Protein AF-A0A5E6NJH2-F1 (afdb_monomer)

Secondary structure (DSSP, 8-state):
--HHHHHHHHHHHHHHHHHHHHHHHHHHHHHHHHHHHHHHHHHHHHHHHHHHHTS----PPP-----

Solvent-accessible surface area (backbone atoms only — not comparable to full-atom values): 4040 Å² total; per-residue (Å²): 133,65,70,70,58,56,56,50,54,53,52,54,52,52,52,51,51,51,52,51,52,50,52,52,51,49,52,52,51,51,52,51,47,64,66,47,47,61,65,69,46,43,62,64,49,28,53,53,50,17,67,76,62,81,41,95,48,77,83,72,77,82,79,78,83,84,123

Radius of gyration: 24.02 Å; Cα contacts (8 Å, |Δi|>4): 9; chains: 1; bounding box: 55×16×59 Å

Sequence (67 aa):
MSKKLLSHSVKILKLGTWIGGILAALVVLVVAVVMIFPVLIQGPLEAQLSELSDLDVKISKPILILR

Foldseek 3Di:
DDPVVVVVVVVVVVVVVVVVVVVVVVVVVVVVCVVCVCVVCQVVVQVVCCVVPVHRDHDDDPPPPPD

pLDDT: mean 83.27, std 13.05, range [44.88, 97.56]

Structure (mmCIF, N/CA/C/O backbone):
data_AF-A0A5E6NJH2-F1
#
_entry.id   AF-A0A5E6NJH2-F1
#
loop_
_atom_site.group_PDB
_atom_site.id
_atom_site.type_symbol
_atom_site.label_atom_id
_atom_site.label_alt_id
_atom_s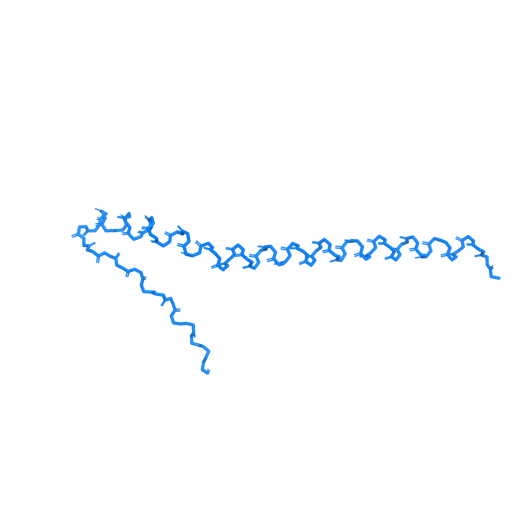ite.label_comp_id
_atom_site.label_asym_id
_atom_site.label_entity_id
_atom_site.label_seq_id
_atom_site.pdbx_PDB_ins_code
_atom_site.Cartn_x
_atom_site.Cartn_y
_atom_site.Cartn_z
_atom_site.occupancy
_atom_site.B_iso_or_equiv
_atom_site.auth_seq_id
_atom_site.auth_comp_id
_atom_site.auth_asym_id
_atom_site.auth_atom_id
_atom_site.pdbx_PDB_model_num
ATOM 1 N N . MET A 1 1 ? 31.161 -2.726 -34.478 1.00 57.84 1 MET A N 1
ATOM 2 C CA . MET A 1 1 ? 30.272 -2.357 -33.351 1.00 57.84 1 MET A CA 1
ATOM 3 C C . MET A 1 1 ? 31.111 -2.253 -32.081 1.00 57.84 1 MET A C 1
ATOM 5 O O . MET A 1 1 ? 31.739 -3.236 -31.702 1.00 57.84 1 MET A O 1
ATOM 9 N N . SER A 1 2 ? 31.232 -1.072 -31.472 1.00 71.44 2 SER A N 1
ATOM 10 C CA . SER A 1 2 ? 32.180 -0.872 -30.365 1.00 71.44 2 SER A CA 1
ATOM 11 C C . SER A 1 2 ? 31.638 -1.473 -29.061 1.00 71.44 2 SER A C 1
ATOM 13 O O . SER A 1 2 ? 30.587 -1.057 -28.574 1.00 71.44 2 SER A O 1
ATOM 15 N N . LYS A 1 3 ? 32.354 -2.444 -28.473 1.00 70.69 3 LYS A N 1
ATOM 16 C CA . LYS A 1 3 ? 31.969 -3.163 -27.234 1.00 70.69 3 LYS A CA 1
ATOM 17 C C . LYS A 1 3 ? 31.698 -2.224 -26.043 1.00 70.69 3 LYS A C 1
ATOM 19 O O . LYS A 1 3 ? 30.956 -2.570 -25.128 1.00 70.69 3 LYS A O 1
ATOM 24 N N . LYS A 1 4 ? 32.276 -1.019 -26.077 1.00 70.00 4 LYS A N 1
ATOM 25 C CA . LYS A 1 4 ? 32.127 0.039 -25.068 1.00 70.00 4 LYS A CA 1
ATOM 26 C C . LYS A 1 4 ? 30.749 0.714 -25.095 1.00 70.00 4 LYS A C 1
ATOM 28 O O . LYS A 1 4 ? 30.271 1.145 -24.054 1.00 70.00 4 LYS A O 1
ATOM 33 N N . LEU A 1 5 ? 30.104 0.777 -26.262 1.00 73.38 5 LEU A N 1
ATOM 34 C CA . LEU A 1 5 ? 28.769 1.362 -26.410 1.00 73.38 5 LEU A CA 1
ATOM 35 C C . LEU A 1 5 ? 27.700 0.410 -25.847 1.00 73.38 5 LEU A C 1
ATOM 37 O O . LEU A 1 5 ? 26.862 0.817 -25.051 1.00 73.38 5 LEU A O 1
ATOM 41 N N . LEU A 1 6 ? 27.812 -0.884 -26.173 1.00 76.19 6 LEU A N 1
ATOM 42 C CA . LEU A 1 6 ? 26.905 -1.934 -25.691 1.00 76.19 6 LEU A CA 1
ATOM 43 C C . LEU A 1 6 ? 26.935 -2.089 -24.166 1.00 76.19 6 LEU A C 1
ATOM 45 O O . LEU A 1 6 ? 25.888 -2.191 -23.532 1.00 76.19 6 LEU A O 1
ATOM 49 N N . SER A 1 7 ? 28.123 -2.076 -23.558 1.00 75.94 7 SER A N 1
ATOM 50 C CA . SER A 1 7 ? 28.243 -2.221 -22.103 1.00 75.94 7 SER A CA 1
ATOM 51 C C . SER A 1 7 ? 27.675 -1.023 -21.340 1.00 75.94 7 SER A C 1
ATOM 53 O O . SER A 1 7 ? 27.168 -1.190 -20.232 1.00 75.94 7 SER A O 1
ATOM 55 N N . HIS A 1 8 ? 27.713 0.174 -21.929 1.00 75.94 8 HIS A N 1
ATOM 56 C CA . HIS A 1 8 ? 27.128 1.368 -21.333 1.00 75.94 8 HIS A CA 1
ATOM 57 C C . HIS A 1 8 ? 25.596 1.337 -21.411 1.00 75.94 8 HIS A C 1
ATOM 59 O O . HIS A 1 8 ? 24.931 1.546 -20.398 1.00 75.94 8 HIS A O 1
ATOM 65 N N . SER A 1 9 ? 25.032 0.959 -22.563 1.00 75.06 9 SER A N 1
ATOM 66 C CA . SER A 1 9 ? 23.583 0.798 -22.740 1.00 75.06 9 SER A CA 1
ATOM 67 C C . SER A 1 9 ? 22.981 -0.241 -21.789 1.00 75.06 9 SER A C 1
ATOM 69 O O . SER A 1 9 ? 21.951 0.017 -21.171 1.00 75.06 9 SER A O 1
ATOM 71 N N . VAL A 1 10 ? 23.646 -1.387 -21.596 1.00 81.00 10 VAL A N 1
ATOM 72 C CA . VAL A 1 10 ? 23.179 -2.431 -20.664 1.00 81.00 10 VAL A CA 1
ATOM 73 C C . VAL A 1 10 ? 23.217 -1.950 -19.209 1.00 81.00 10 VAL A C 1
ATOM 75 O O . VAL A 1 10 ? 22.310 -2.256 -18.438 1.00 81.00 10 VAL A O 1
ATOM 78 N N . LYS A 1 11 ? 24.228 -1.161 -18.819 1.00 81.81 11 LYS A N 1
ATOM 79 C CA . LYS A 1 11 ? 24.302 -0.573 -17.470 1.00 81.81 11 LYS A CA 1
ATOM 80 C C . LYS A 1 11 ? 23.160 0.412 -17.213 1.00 81.81 11 LYS A C 1
ATOM 82 O O . LYS A 1 11 ? 22.533 0.339 -16.161 1.00 81.81 11 LYS A O 1
ATOM 87 N N . ILE A 1 12 ? 22.863 1.281 -18.179 1.00 83.44 12 ILE A N 1
ATOM 88 C CA . ILE A 1 12 ? 21.774 2.265 -18.082 1.00 83.44 12 ILE A CA 1
ATOM 89 C C . ILE A 1 12 ? 20.416 1.555 -17.995 1.00 83.44 12 ILE A C 1
ATOM 91 O O . ILE A 1 12 ? 19.602 1.881 -17.133 1.00 83.44 12 ILE A O 1
ATOM 95 N N . LEU A 1 13 ? 20.202 0.521 -18.815 1.00 84.44 13 LEU A N 1
ATOM 96 C CA . LEU A 1 13 ? 18.983 -0.292 -18.783 1.00 84.44 13 LEU A CA 1
ATOM 97 C C . LEU A 1 13 ? 18.804 -1.015 -17.437 1.00 84.44 13 LEU A C 1
ATOM 99 O O . LEU A 1 13 ? 17.699 -1.070 -16.892 1.00 84.44 13 LEU A O 1
ATOM 103 N N . LYS A 1 14 ? 19.897 -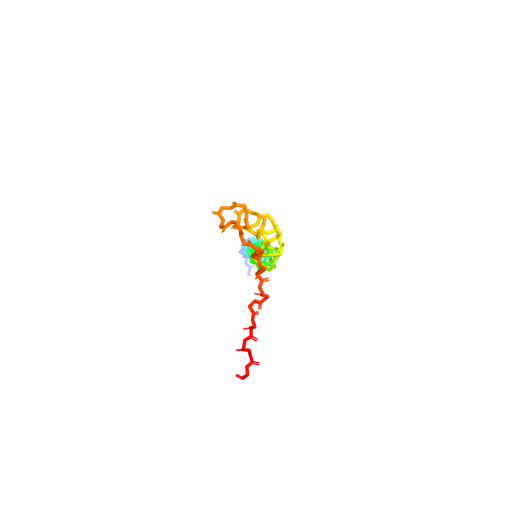1.532 -16.864 1.00 85.19 14 LYS A N 1
ATOM 104 C CA . LYS A 1 14 ? 19.880 -2.197 -15.557 1.00 85.19 14 LYS A CA 1
ATOM 105 C C . LYS A 1 14 ? 19.530 -1.230 -14.422 1.00 85.19 14 LYS A C 1
ATOM 107 O O . LYS A 1 14 ? 18.737 -1.599 -13.559 1.00 85.19 14 LYS A O 1
ATOM 112 N N . LEU A 1 15 ? 20.057 -0.000 -14.441 1.00 86.56 15 LEU A N 1
ATOM 113 C CA . LEU A 1 15 ? 19.663 1.042 -13.482 1.00 86.56 15 LEU A CA 1
ATOM 114 C C . LEU A 1 15 ? 18.185 1.422 -13.627 1.00 86.56 15 LEU A C 1
ATOM 116 O O . LEU A 1 15 ? 17.485 1.505 -12.622 1.00 86.56 15 LEU A O 1
ATOM 120 N N . GLY A 1 16 ? 17.699 1.601 -14.859 1.00 84.25 16 GLY A N 1
ATOM 121 C CA . GLY A 1 16 ? 16.288 1.909 -15.113 1.00 84.25 16 GLY A CA 1
ATOM 122 C C . GLY A 1 16 ? 15.350 0.819 -14.593 1.00 84.25 16 GLY A C 1
ATOM 123 O O . GLY A 1 16 ? 14.331 1.116 -13.976 1.00 84.25 16 GLY A O 1
ATOM 124 N N . THR A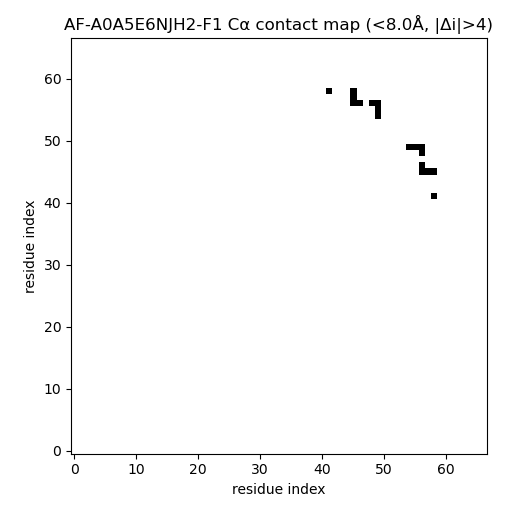 1 17 ? 15.742 -0.447 -14.752 1.00 91.00 17 THR A N 1
ATOM 125 C CA . THR A 1 17 ? 14.987 -1.595 -14.223 1.00 91.00 17 THR A CA 1
ATOM 126 C C . THR A 1 17 ? 14.951 -1.594 -12.692 1.00 91.00 17 THR A C 1
ATOM 128 O O . THR A 1 17 ? 13.906 -1.850 -12.102 1.00 91.00 17 THR A O 1
ATOM 131 N N . TRP A 1 18 ? 16.067 -1.261 -12.036 1.00 92.69 18 TRP A N 1
ATOM 132 C CA . TRP A 1 18 ? 16.125 -1.136 -10.576 1.00 92.69 18 TRP A CA 1
ATOM 133 C C . TRP A 1 18 ? 15.245 0.004 -10.052 1.00 92.69 18 TRP A C 1
ATOM 135 O O . TRP A 1 18 ? 14.484 -0.207 -9.112 1.00 92.69 18 TRP A O 1
ATOM 145 N N . ILE A 1 19 ? 15.288 1.180 -10.690 1.00 93.44 19 ILE A N 1
ATOM 146 C CA . ILE A 1 19 ? 14.405 2.308 -10.353 1.00 93.44 19 ILE A CA 1
ATOM 147 C C . ILE A 1 19 ? 12.933 1.915 -10.528 1.00 93.44 19 ILE A C 1
ATOM 149 O O . ILE A 1 19 ? 12.122 2.172 -9.641 1.00 93.44 19 ILE A O 1
ATOM 153 N N . GLY A 1 20 ? 12.595 1.257 -11.640 1.00 94.75 20 GLY A N 1
ATOM 154 C CA . GLY A 1 20 ? 11.231 0.811 -11.916 1.00 94.75 20 GLY A CA 1
ATOM 155 C C . GLY A 1 20 ? 10.730 -0.193 -10.878 1.00 94.75 20 GLY A C 1
ATOM 156 O O . GLY A 1 20 ? 9.614 -0.057 -10.384 1.00 94.75 20 GLY A O 1
ATOM 157 N N . GLY A 1 21 ? 11.574 -1.153 -10.490 1.00 94.81 21 GLY A N 1
ATOM 158 C CA . GLY A 1 21 ? 11.254 -2.127 -9.446 1.00 94.81 21 GLY A CA 1
ATOM 159 C C . GLY A 1 21 ? 11.008 -1.480 -8.082 1.00 94.81 21 GLY A C 1
ATOM 160 O O . GLY A 1 21 ? 10.034 -1.816 -7.412 1.00 94.81 21 GLY A O 1
ATOM 161 N N . ILE A 1 22 ? 11.841 -0.510 -7.691 1.00 96.00 22 ILE A N 1
ATOM 162 C CA . ILE A 1 22 ? 11.666 0.239 -6.436 1.00 96.00 22 ILE A CA 1
ATOM 163 C C . ILE A 1 22 ? 10.369 1.050 -6.467 1.00 96.00 22 ILE A C 1
ATOM 165 O O . ILE A 1 22 ? 9.615 1.036 -5.496 1.00 96.00 22 ILE A O 1
ATOM 169 N N . LEU A 1 23 ? 10.081 1.729 -7.580 1.00 96.88 23 LEU A N 1
ATOM 170 C CA . LEU A 1 23 ? 8.862 2.521 -7.717 1.00 96.88 23 LEU A CA 1
ATOM 171 C C . LEU A 1 23 ? 7.611 1.637 -7.645 1.00 96.88 23 LEU A C 1
ATOM 173 O O . LEU A 1 23 ? 6.667 1.972 -6.936 1.00 96.88 23 LEU A O 1
ATOM 177 N N . ALA A 1 24 ? 7.625 0.479 -8.310 1.00 96.44 24 ALA A N 1
ATOM 178 C CA . ALA A 1 24 ? 6.539 -0.492 -8.230 1.00 96.44 24 ALA A CA 1
ATOM 179 C C . ALA A 1 24 ? 6.337 -1.006 -6.794 1.00 96.44 24 ALA A C 1
ATOM 181 O O . ALA A 1 24 ? 5.208 -1.042 -6.308 1.00 96.44 24 ALA A O 1
ATOM 182 N N . ALA A 1 25 ? 7.421 -1.339 -6.087 1.00 96.62 25 ALA A N 1
ATOM 183 C CA . ALA A 1 25 ? 7.354 -1.755 -4.687 1.00 96.62 25 ALA A CA 1
ATOM 184 C C . ALA A 1 25 ? 6.785 -0.650 -3.781 1.00 96.62 25 ALA A C 1
ATOM 186 O O . ALA A 1 25 ? 5.962 -0.933 -2.911 1.00 96.62 25 ALA A O 1
ATOM 187 N N . LEU A 1 26 ? 7.168 0.610 -4.010 1.00 97.56 26 LEU A N 1
ATOM 188 C CA . LEU A 1 26 ? 6.646 1.750 -3.260 1.00 97.56 26 LEU A CA 1
ATOM 189 C C . LEU A 1 26 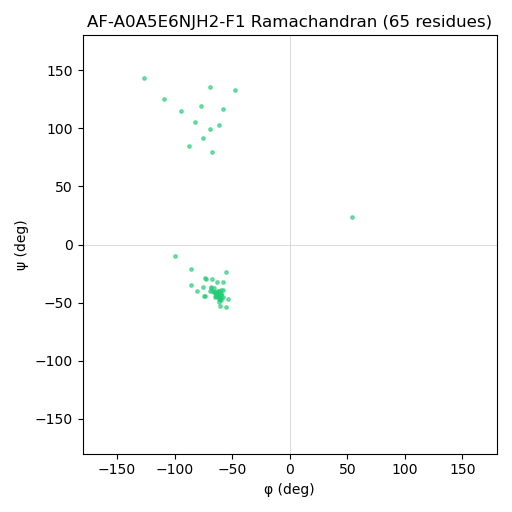? 5.141 1.937 -3.493 1.00 97.56 26 LEU A C 1
ATOM 191 O O . LEU A 1 26 ? 4.403 2.160 -2.539 1.00 97.56 26 LEU A O 1
ATOM 195 N N . VAL A 1 27 ? 4.668 1.793 -4.735 1.00 97.50 27 VAL A N 1
ATOM 196 C CA . VAL A 1 27 ? 3.230 1.854 -5.047 1.00 97.50 27 VAL A CA 1
ATOM 197 C C . VAL A 1 27 ? 2.467 0.753 -4.314 1.00 97.50 27 VAL A C 1
ATOM 199 O O . VAL A 1 27 ? 1.457 1.037 -3.673 1.00 97.50 27 VAL A O 1
ATOM 202 N N . VAL A 1 28 ? 2.963 -0.488 -4.345 1.00 97.12 28 VAL A N 1
ATOM 203 C CA . VAL A 1 28 ? 2.344 -1.609 -3.617 1.00 97.12 28 VAL A CA 1
ATOM 204 C C . VAL A 1 28 ? 2.295 -1.326 -2.116 1.00 97.12 28 VAL A C 1
ATOM 206 O O . VAL A 1 28 ? 1.264 -1.557 -1.485 1.00 97.12 28 VAL A O 1
ATOM 209 N N . LEU A 1 29 ? 3.372 -0.779 -1.549 1.00 96.69 29 LEU A N 1
ATOM 210 C CA . LEU A 1 29 ? 3.429 -0.412 -0.138 1.00 96.69 29 LEU A CA 1
ATOM 211 C C . LEU A 1 29 ? 2.380 0.650 0.215 1.00 96.69 29 LEU A C 1
ATOM 213 O O . LEU A 1 29 ? 1.655 0.484 1.192 1.00 96.69 29 LEU A O 1
ATOM 217 N N . VAL A 1 30 ? 2.258 1.709 -0.589 1.00 96.62 30 VAL A N 1
ATOM 218 C CA . VAL A 1 30 ? 1.257 2.765 -0.375 1.00 96.62 30 VAL A CA 1
ATOM 219 C C . VAL A 1 30 ? -0.157 2.191 -0.432 1.00 96.62 30 VAL A C 1
ATOM 221 O O . VAL A 1 30 ? -0.957 2.459 0.460 1.00 96.62 30 VAL A O 1
ATOM 224 N N . VAL A 1 31 ? -0.462 1.358 -1.431 1.00 96.00 31 VAL A N 1
ATOM 225 C CA . VAL A 1 31 ? -1.780 0.715 -1.558 1.00 96.00 31 VAL A CA 1
ATOM 226 C C . VAL A 1 31 ? -2.081 -0.170 -0.347 1.00 96.00 31 VAL A C 1
ATOM 228 O O . VAL A 1 31 ? -3.179 -0.100 0.202 1.00 96.00 31 VAL A O 1
ATOM 231 N N . ALA A 1 32 ? -1.110 -0.964 0.110 1.00 93.88 32 ALA A N 1
ATOM 232 C CA . ALA A 1 32 ? -1.269 -1.803 1.293 1.00 93.88 32 ALA A CA 1
ATOM 233 C C . ALA A 1 32 ? -1.547 -0.965 2.549 1.00 93.88 32 ALA A C 1
ATOM 235 O O . ALA A 1 32 ? -2.481 -1.265 3.292 1.00 93.88 32 ALA A O 1
ATOM 236 N N . VAL A 1 33 ? -0.793 0.120 2.757 1.00 92.44 33 VAL A N 1
ATOM 237 C CA . VAL A 1 33 ? -1.014 1.042 3.879 1.00 92.44 33 VAL A CA 1
ATOM 238 C C . VAL A 1 33 ? -2.412 1.647 3.809 1.00 92.44 33 VAL A C 1
ATOM 240 O O . VAL A 1 33 ? -3.122 1.603 4.803 1.00 92.44 33 VAL A O 1
ATOM 243 N N . VAL A 1 34 ? -2.854 2.142 2.650 1.00 90.94 34 VAL A N 1
ATOM 244 C CA . VAL A 1 34 ? -4.193 2.738 2.489 1.00 90.94 34 VAL A CA 1
ATOM 245 C C . VAL A 1 34 ? -5.315 1.725 2.740 1.00 90.94 34 VAL A C 1
ATOM 247 O O . VAL A 1 34 ? -6.359 2.102 3.259 1.00 90.94 34 VAL A O 1
ATOM 250 N N . MET A 1 35 ? -5.117 0.446 2.420 1.00 89.44 35 MET A N 1
ATOM 251 C CA . MET A 1 35 ? -6.110 -0.603 2.688 1.00 89.44 35 MET A CA 1
ATOM 252 C C . MET A 1 35 ? -6.167 -1.008 4.166 1.00 89.44 35 MET A C 1
ATOM 254 O O . MET A 1 35 ? -7.242 -1.299 4.687 1.00 89.44 35 MET A O 1
ATOM 258 N N . ILE A 1 36 ? -5.021 -1.037 4.850 1.00 89.25 36 ILE A N 1
ATOM 259 C CA . ILE A 1 36 ? -4.916 -1.494 6.245 1.00 89.25 36 ILE A CA 1
ATOM 260 C C . ILE A 1 36 ? -5.211 -0.355 7.230 1.00 89.25 36 ILE A C 1
ATOM 262 O O . ILE A 1 36 ? -5.810 -0.579 8.281 1.00 89.25 36 ILE A O 1
ATOM 266 N N . PHE A 1 37 ? -4.827 0.875 6.888 1.00 87.62 37 PHE A N 1
ATOM 267 C CA . PHE A 1 37 ? -4.959 2.054 7.740 1.00 87.62 37 PHE A CA 1
AT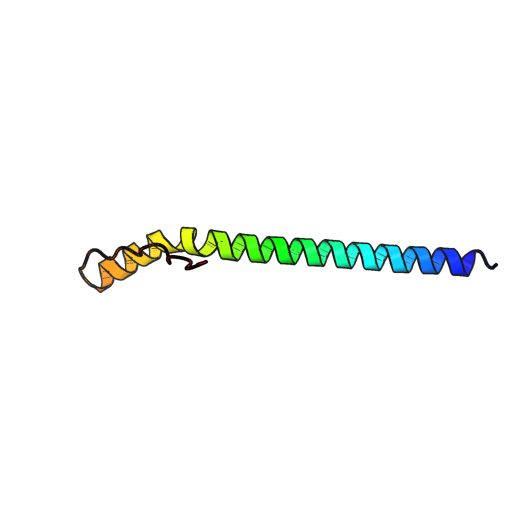OM 268 C C . PHE A 1 37 ? -6.387 2.280 8.269 1.00 87.62 37 PHE A C 1
ATOM 270 O O . PHE A 1 37 ? -6.514 2.435 9.483 1.00 87.62 37 PHE A O 1
ATOM 277 N N . PRO A 1 38 ? -7.465 2.207 7.456 1.00 84.12 38 PRO A N 1
ATOM 278 C CA . PRO A 1 38 ? -8.838 2.371 7.932 1.00 84.12 38 PRO A CA 1
ATOM 279 C C . PRO A 1 38 ? -9.205 1.366 9.023 1.00 84.12 38 PRO A C 1
ATOM 281 O O . PRO A 1 38 ? -9.847 1.732 9.999 1.00 84.12 38 PRO A O 1
ATOM 284 N N . VAL A 1 39 ? -8.752 0.116 8.888 1.00 86.31 39 VAL A N 1
ATOM 285 C CA . VAL A 1 39 ? -9.024 -0.955 9.857 1.00 86.31 39 VAL A CA 1
ATOM 286 C C . VAL A 1 39 ? -8.293 -0.697 11.173 1.00 86.31 39 VAL A C 1
ATOM 288 O O . VAL A 1 39 ? -8.863 -0.905 12.240 1.00 86.31 39 VAL A O 1
ATOM 291 N N . LEU A 1 40 ? -7.048 -0.214 11.105 1.00 86.75 40 LEU A N 1
ATOM 292 C CA . LEU A 1 40 ? -6.247 0.088 12.293 1.00 86.75 40 LEU A CA 1
ATOM 293 C C . LEU A 1 40 ? -6.793 1.277 13.084 1.00 86.75 40 LEU A C 1
ATOM 295 O O . LEU A 1 40 ? -6.730 1.265 14.312 1.00 86.75 40 LEU A O 1
ATOM 299 N N . ILE A 1 41 ? -7.322 2.295 12.399 1.00 89.06 41 ILE A N 1
ATOM 300 C CA . ILE A 1 41 ? -7.851 3.485 13.072 1.00 89.06 41 ILE A CA 1
ATOM 301 C C . ILE A 1 41 ? -9.306 3.326 13.509 1.00 89.06 41 ILE A C 1
ATOM 303 O O . ILE A 1 41 ? -9.719 4.053 14.402 1.00 89.06 41 ILE A O 1
ATOM 307 N N . GLN A 1 42 ? -10.078 2.399 12.927 1.00 86.81 42 GLN A N 1
ATOM 308 C CA . GLN A 1 42 ? -11.520 2.294 13.177 1.00 86.81 42 GLN A CA 1
ATOM 309 C C . GLN A 1 42 ? -11.850 2.147 14.669 1.00 86.81 42 GLN A C 1
ATOM 311 O O . GLN A 1 42 ? -12.611 2.949 15.196 1.00 86.81 42 GLN A O 1
ATOM 316 N N . GLY A 1 43 ? -11.249 1.174 15.359 1.00 87.44 43 GLY A N 1
ATOM 317 C CA . GLY A 1 43 ? -11.515 0.936 16.784 1.00 87.44 43 GLY A CA 1
ATOM 318 C C . GLY A 1 43 ? -11.158 2.134 17.678 1.00 87.44 43 GLY A C 1
ATOM 319 O O . GLY A 1 43 ? -12.018 2.614 18.414 1.00 87.44 43 GLY A O 1
ATOM 320 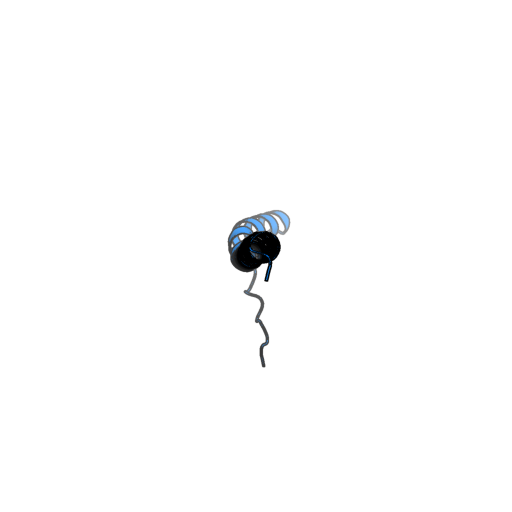N N . PRO A 1 44 ? -9.924 2.671 17.600 1.00 87.69 44 PRO A N 1
ATOM 321 C CA . PRO A 1 44 ? -9.544 3.871 18.348 1.00 87.69 44 PRO A CA 1
ATOM 322 C C . PRO A 1 44 ? -10.419 5.093 18.055 1.00 87.69 44 PRO A C 1
ATOM 324 O O . PRO A 1 44 ? -10.598 5.943 18.924 1.00 87.69 44 PRO A O 1
ATOM 327 N N . LEU A 1 45 ? -10.931 5.216 16.831 1.00 89.25 45 LEU A N 1
ATOM 328 C CA . LEU A 1 45 ? -11.738 6.353 16.400 1.00 89.25 45 LEU A CA 1
ATOM 329 C C . LEU A 1 45 ? -13.194 6.209 16.874 1.00 89.25 45 LEU A C 1
ATOM 331 O O . LEU A 1 45 ? -13.755 7.176 17.374 1.00 89.25 45 LEU A O 1
ATOM 335 N N . GLU A 1 46 ? -13.767 5.002 16.830 1.00 90.38 46 GLU A N 1
ATOM 336 C CA . GLU A 1 46 ? -15.054 4.671 17.466 1.00 90.38 46 GLU A CA 1
ATOM 337 C C . GLU A 1 46 ? -15.026 4.941 18.974 1.00 90.38 46 GLU A C 1
ATOM 339 O O . GLU A 1 46 ? -15.940 5.574 19.501 1.00 90.38 46 GLU A O 1
ATOM 344 N N . ALA A 1 47 ? -13.953 4.530 19.659 1.00 89.44 47 ALA A N 1
ATOM 345 C CA . ALA A 1 47 ? -13.790 4.752 21.093 1.00 89.44 47 ALA A CA 1
ATOM 346 C C . ALA A 1 47 ? -13.753 6.250 21.440 1.00 89.44 47 ALA A C 1
ATOM 348 O O . ALA A 1 47 ? -14.513 6.700 22.292 1.00 89.44 47 ALA A O 1
ATOM 349 N N . GLN A 1 48 ? -12.932 7.034 20.732 1.00 91.75 48 GLN A N 1
ATOM 350 C CA . GLN A 1 48 ? -12.826 8.480 20.962 1.00 91.75 48 GLN A CA 1
ATOM 351 C C . GLN A 1 48 ? -14.128 9.223 20.650 1.00 91.75 48 GLN A C 1
ATOM 353 O O . GLN A 1 48 ? -14.515 10.126 21.386 1.00 91.75 48 GLN A O 1
ATOM 358 N N . LEU A 1 49 ? -14.823 8.858 19.570 1.00 90.94 49 LEU A N 1
ATOM 359 C CA . LEU A 1 49 ? -16.103 9.481 19.228 1.00 90.94 49 LEU A CA 1
ATOM 360 C C . LEU A 1 49 ? -17.197 9.1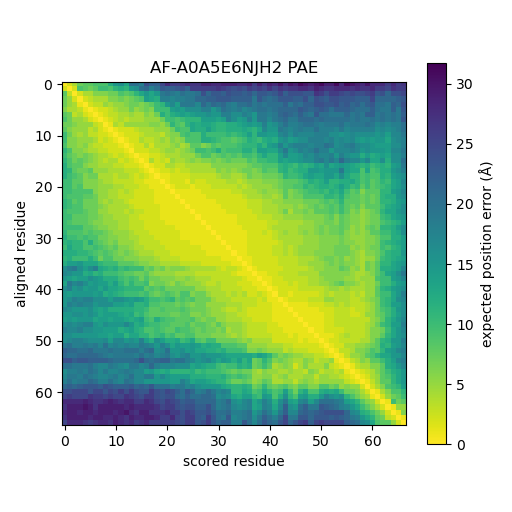25 20.234 1.00 90.94 49 LEU A C 1
ATOM 362 O O . LEU A 1 49 ? -18.009 9.986 20.568 1.00 90.94 49 LEU A O 1
ATOM 366 N N . SER A 1 50 ? -17.203 7.886 20.725 1.00 90.12 50 SER A N 1
ATOM 367 C CA . SER A 1 50 ? -18.175 7.450 21.726 1.00 90.12 50 SER A CA 1
ATOM 368 C C . SER A 1 50 ? -17.959 8.149 23.065 1.00 90.12 50 SER A C 1
ATOM 370 O O . SER A 1 50 ? -18.918 8.586 23.693 1.00 90.12 50 SER A O 1
ATOM 372 N N . GLU A 1 51 ? -16.698 8.332 23.461 1.00 91.94 51 GLU A N 1
ATOM 373 C CA . GLU A 1 51 ? -16.324 9.073 24.668 1.00 91.94 51 GLU A CA 1
ATO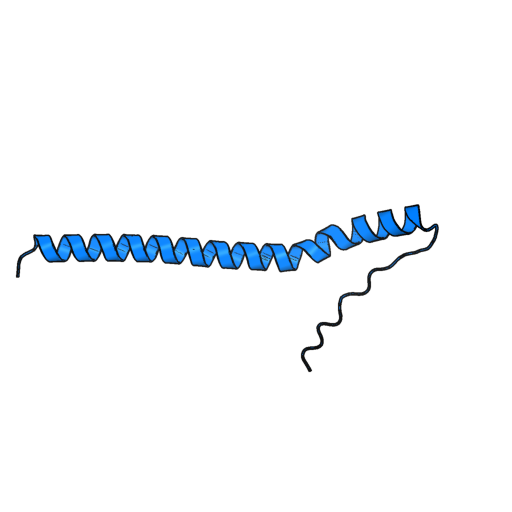M 374 C C . GLU A 1 51 ? -16.700 10.561 24.576 1.00 91.94 51 GLU A C 1
ATOM 376 O O . GLU A 1 51 ? -17.230 11.122 25.529 1.00 91.94 51 GLU A O 1
ATOM 381 N N . LEU A 1 52 ? -16.483 11.205 23.423 1.00 91.44 52 LEU A N 1
ATOM 382 C CA . LEU A 1 52 ? -16.815 12.624 23.233 1.00 91.44 52 LEU A CA 1
ATOM 383 C C . LEU A 1 52 ? -18.319 12.889 23.091 1.00 91.44 52 LEU A C 1
ATOM 385 O O . LEU A 1 52 ? -18.775 13.993 23.390 1.00 91.44 52 LEU A O 1
ATOM 389 N N . SER A 1 53 ? -19.073 11.916 22.577 1.00 85.06 53 SER A N 1
ATOM 390 C CA . SER A 1 53 ? -20.496 12.074 22.269 1.00 85.06 53 SER A CA 1
ATOM 391 C C . SER A 1 53 ? -21.430 11.492 23.334 1.00 85.06 53 SER A C 1
ATOM 393 O O . SER A 1 53 ? -22.634 11.712 23.214 1.00 85.06 53 SER A O 1
ATOM 395 N N . ASP A 1 54 ? -20.926 10.734 24.314 1.00 84.62 54 ASP A N 1
ATOM 396 C CA . ASP A 1 54 ? -21.728 9.939 25.268 1.00 84.62 54 ASP A CA 1
ATOM 397 C C . ASP A 1 54 ? -22.722 8.971 24.570 1.00 84.62 54 ASP A C 1
ATOM 399 O O . ASP A 1 54 ? -23.751 8.574 25.112 1.00 84.62 54 ASP A O 1
ATOM 403 N N . LEU A 1 55 ? -22.438 8.601 23.315 1.00 84.50 55 LEU A N 1
ATOM 404 C CA . LEU A 1 55 ? -23.252 7.714 22.476 1.00 84.50 55 LEU A CA 1
ATOM 405 C C . LEU A 1 55 ? -22.378 6.569 21.952 1.00 84.50 55 LEU A C 1
ATOM 407 O O . LEU A 1 55 ? -21.232 6.800 21.593 1.00 84.50 55 LEU A O 1
ATOM 411 N N . ASP A 1 56 ? -22.917 5.350 21.840 1.00 83.94 56 ASP A N 1
ATOM 412 C CA . ASP A 1 56 ? -22.209 4.223 21.207 1.00 83.94 56 ASP A CA 1
ATOM 413 C C . ASP A 1 56 ? -22.074 4.472 19.694 1.00 83.94 56 ASP A C 1
ATOM 415 O O . ASP A 1 56 ? -23.021 4.289 18.923 1.00 83.94 56 ASP A O 1
ATOM 419 N N . VAL A 1 57 ? -20.902 4.946 19.264 1.00 83.81 57 VAL A N 1
ATOM 420 C CA . VAL A 1 57 ? -20.605 5.245 17.862 1.00 83.81 57 VAL A CA 1
ATOM 421 C C . VAL A 1 57 ? -19.931 4.040 17.220 1.00 83.81 57 VAL A C 1
ATOM 423 O O . VAL A 1 57 ? -18.790 3.707 17.526 1.00 83.81 57 VAL A O 1
ATOM 426 N N . LYS A 1 58 ? -20.612 3.435 16.241 1.00 84.00 58 LYS A N 1
ATOM 427 C CA . LYS A 1 58 ? -20.039 2.408 15.362 1.00 84.00 58 LYS A CA 1
ATOM 428 C C . LYS A 1 58 ? -19.840 2.929 13.951 1.00 84.00 58 LYS A C 1
ATOM 430 O O . LYS A 1 58 ? -20.789 3.354 13.288 1.00 84.00 58 LYS A O 1
ATOM 435 N N . ILE A 1 59 ? -18.615 2.820 13.453 1.00 80.12 59 ILE A N 1
ATOM 436 C CA . ILE A 1 59 ? -18.275 3.137 12.074 1.00 80.12 59 ILE A CA 1
ATOM 437 C C . ILE A 1 59 ? -18.630 1.913 11.232 1.00 80.12 59 ILE A C 1
ATOM 439 O O . ILE A 1 59 ? -17.963 0.878 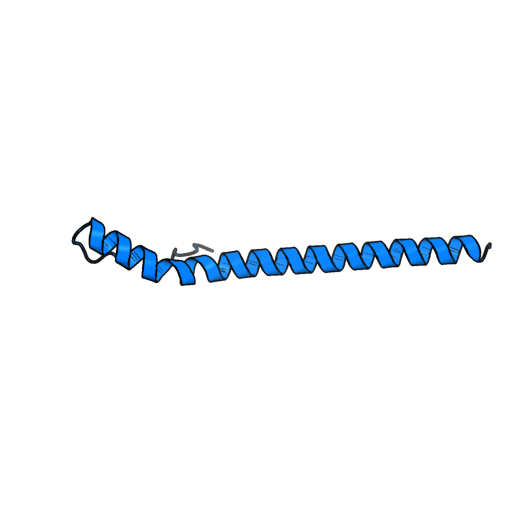11.236 1.00 80.12 59 ILE A O 1
ATOM 443 N N . SER A 1 60 ? -19.727 2.024 10.486 1.00 74.06 60 SER A N 1
ATOM 444 C CA . SER A 1 60 ? -20.064 1.025 9.474 1.00 74.06 60 SER A CA 1
ATOM 445 C C . SER A 1 60 ? -19.061 1.103 8.327 1.00 74.06 60 SER A C 1
ATOM 447 O O . SER A 1 60 ? -18.733 2.194 7.858 1.00 74.06 60 SER A O 1
ATOM 449 N N . LYS A 1 61 ? -18.576 -0.060 7.866 1.00 68.75 61 LYS A N 1
ATOM 450 C CA . LYS A 1 61 ? -17.680 -0.152 6.703 1.00 68.75 61 LYS A CA 1
ATOM 451 C C . LYS A 1 61 ? -18.252 0.682 5.553 1.00 68.75 61 LYS A C 1
ATOM 453 O O . LYS A 1 61 ? -19.440 0.520 5.256 1.00 68.75 61 LYS A O 1
ATOM 458 N N . PRO A 1 62 ? -17.444 1.518 4.876 1.00 61.44 62 PRO A N 1
ATOM 459 C CA . PRO A 1 62 ? -17.907 2.171 3.667 1.00 61.44 62 PRO A CA 1
ATOM 460 C C . PRO A 1 62 ? -18.323 1.073 2.688 1.00 61.44 62 PRO A C 1
ATOM 462 O O . PRO A 1 62 ? -17.515 0.229 2.295 1.00 61.44 62 PRO A O 1
ATOM 465 N N . ILE A 1 63 ? -19.612 1.047 2.347 1.00 52.22 63 ILE A N 1
ATOM 466 C CA . ILE A 1 63 ? -20.122 0.249 1.241 1.00 52.22 63 ILE A CA 1
ATOM 467 C C . ILE A 1 63 ? -19.407 0.800 0.005 1.00 52.22 63 ILE A C 1
ATOM 469 O O . ILE A 1 63 ? -19.662 1.911 -0.456 1.00 52.22 63 ILE A O 1
ATOM 473 N N . LEU A 1 64 ? -18.404 0.067 -0.470 1.00 50.44 64 LEU A N 1
ATOM 474 C CA . LEU A 1 64 ? -17.725 0.394 -1.709 1.00 50.44 64 LEU A CA 1
ATOM 475 C C . LEU A 1 64 ? -18.702 -0.018 -2.811 1.00 50.44 64 LEU A C 1
ATOM 477 O O . LEU A 1 64 ? -18.778 -1.189 -3.178 1.00 50.44 64 LEU A O 1
ATOM 481 N N . ILE A 1 65 ? -19.548 0.928 -3.234 1.00 47.59 65 ILE A N 1
ATOM 482 C CA . ILE A 1 65 ? -20.505 0.760 -4.333 1.00 47.59 65 ILE A CA 1
ATOM 483 C C . ILE A 1 65 ? -19.688 0.629 -5.623 1.00 47.59 65 ILE A C 1
ATOM 485 O O . ILE A 1 65 ? -19.497 1.583 -6.365 1.00 47.59 65 ILE A O 1
ATOM 489 N N . LEU A 1 66 ? -19.157 -0.566 -5.860 1.00 49.59 66 LEU A N 1
ATOM 490 C CA . LEU A 1 66 ? -18.890 -1.087 -7.192 1.00 49.59 66 LEU A CA 1
ATOM 491 C C . LEU A 1 66 ? -20.189 -1.776 -7.624 1.00 49.59 66 LEU A C 1
ATOM 493 O O . LEU A 1 66 ? -20.381 -2.968 -7.386 1.00 49.59 66 LEU A O 1
ATOM 497 N N . ARG A 1 67 ? -21.120 -0.990 -8.165 1.00 44.88 67 ARG A N 1
ATOM 498 C CA . ARG A 1 67 ? -22.240 -1.479 -8.974 1.00 44.88 67 ARG A CA 1
ATOM 499 C C . ARG A 1 67 ? -22.112 -0.902 -10.369 1.00 44.88 67 ARG A C 1
ATOM 501 O O . ARG A 1 67 ? -21.730 0.285 -10.455 1.00 44.88 67 ARG A O 1
#

Mean predicted aligned error: 10.31 Å